Protein AF-A0A6N1X3N5-F1 (afdb_monomer_lite)

Foldseek 3Di:
DWKKWKWFAAPVRDTDIDIDDD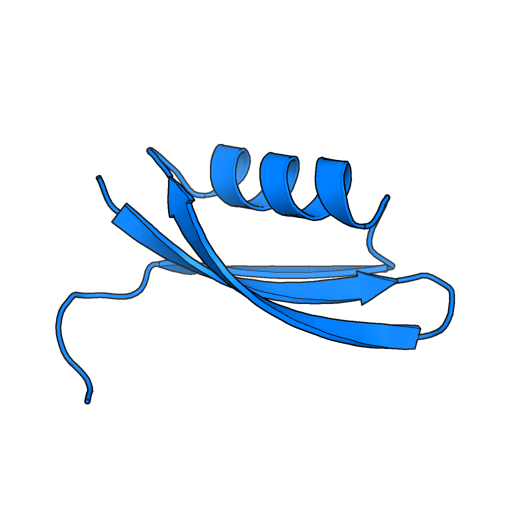PDQVRVVVVVCVVPNDGPDMDIHTDDPDDD

Radius of gyration: 10.86 Å; chains: 1; bounding box: 28×20×27 Å

Organism: NCBI:txid2743470

pLDDT: mean 91.85, std 12.33, range [42.91, 98.12]

Structure (mmCIF, N/CA/C/O backbone):
data_AF-A0A6N1X3N5-F1
#
_entry.id   AF-A0A6N1X3N5-F1
#
loop_
_atom_site.group_PDB
_atom_site.id
_atom_site.type_symbol
_atom_site.label_atom_id
_atom_site.label_alt_id
_atom_site.label_comp_id
_atom_site.label_asym_id
_atom_site.label_entity_id
_atom_site.label_seq_id
_atom_site.pdbx_PDB_ins_code
_atom_site.Cartn_x
_atom_site.Cartn_y
_atom_site.Cartn_z
_atom_site.occupancy
_atom_site.B_iso_or_equiv
_atom_site.auth_seq_id
_atom_site.auth_comp_id
_atom_site.auth_asym_id
_atom_site.auth_atom_id
_atom_site.pdbx_PDB_model_num
ATOM 1 N N . MET A 1 1 ? -8.834 2.451 15.973 1.00 72.62 1 MET A N 1
ATOM 2 C CA . MET A 1 1 ? -7.851 2.257 14.881 1.00 72.62 1 MET A CA 1
ATOM 3 C C . MET A 1 1 ? -8.605 1.648 13.709 1.00 72.62 1 MET A C 1
ATOM 5 O O . MET A 1 1 ? -9.500 0.861 13.979 1.00 72.62 1 MET A O 1
ATOM 9 N N . SER A 1 2 ? -8.354 2.055 12.463 1.00 90.06 2 SER A N 1
ATOM 10 C CA . SER A 1 2 ? -9.115 1.535 11.313 1.00 90.06 2 SER A CA 1
ATOM 11 C C . SER A 1 2 ? -8.311 0.473 10.578 1.00 90.06 2 SER A C 1
ATOM 13 O O . SER A 1 2 ? -7.094 0.594 10.478 1.00 90.06 2 SER A O 1
ATOM 15 N N . SER A 1 3 ? -8.990 -0.521 10.018 1.00 95.12 3 SER A N 1
ATOM 16 C CA . SER A 1 3 ? -8.370 -1.493 9.118 1.00 95.12 3 SER A CA 1
ATOM 17 C C . SER A 1 3 ? -8.485 -1.022 7.670 1.00 95.12 3 SER A C 1
ATOM 19 O O . SER A 1 3 ? -9.519 -0.490 7.259 1.00 95.12 3 SER A O 1
ATOM 21 N N . PHE A 1 4 ? -7.433 -1.219 6.884 1.00 96.69 4 PHE A N 1
ATOM 22 C CA . PHE A 1 4 ? -7.398 -0.903 5.460 1.00 96.69 4 PHE A CA 1
ATOM 23 C C . PHE A 1 4 ? -6.980 -2.131 4.665 1.00 96.69 4 PHE A C 1
ATOM 25 O O . PHE A 1 4 ? -5.929 -2.710 4.925 1.00 96.69 4 PHE A O 1
ATOM 32 N N . ALA A 1 5 ? -7.794 -2.505 3.682 1.00 97.38 5 ALA A N 1
ATOM 33 C CA . ALA A 1 5 ? -7.435 -3.497 2.686 1.00 97.38 5 ALA A CA 1
ATOM 34 C C . ALA A 1 5 ? -6.642 -2.801 1.580 1.00 97.38 5 ALA A C 1
ATOM 36 O O . ALA A 1 5 ? -7.131 -1.861 0.946 1.00 97.38 5 ALA A O 1
ATOM 37 N N . ILE A 1 6 ? -5.418 -3.263 1.360 1.00 97.62 6 ILE A N 1
ATOM 38 C CA . ILE A 1 6 ? -4.486 -2.712 0.386 1.00 97.62 6 ILE A CA 1
ATOM 39 C C . ILE A 1 6 ? -4.317 -3.695 -0.763 1.00 97.62 6 ILE A C 1
ATOM 41 O O . ILE A 1 6 ? -4.108 -4.888 -0.550 1.00 97.62 6 ILE A O 1
ATOM 45 N N . THR A 1 7 ? -4.374 -3.179 -1.987 1.00 98.00 7 THR A N 1
ATOM 46 C CA . THR A 1 7 ? -3.822 -3.833 -3.174 1.00 98.00 7 THR A CA 1
ATOM 47 C C . THR A 1 7 ? -2.610 -3.035 -3.631 1.00 98.00 7 THR A C 1
ATOM 49 O O . THR A 1 7 ? -2.756 -1.869 -3.987 1.00 98.00 7 THR A O 1
ATOM 52 N N . HIS A 1 8 ? -1.443 -3.672 -3.629 1.00 98.12 8 HIS A N 1
ATOM 53 C CA . HIS A 1 8 ? -0.170 -3.123 -4.102 1.00 98.12 8 HIS A CA 1
ATOM 54 C C . HIS A 1 8 ? 0.268 -3.902 -5.343 1.00 98.12 8 HIS A C 1
ATOM 56 O O . HIS A 1 8 ? 0.180 -5.132 -5.363 1.00 98.12 8 HIS A O 1
ATOM 62 N N . VAL A 1 9 ? 0.673 -3.194 -6.392 1.00 97.81 9 VAL A N 1
ATOM 63 C CA . VAL A 1 9 ? 1.262 -3.770 -7.604 1.00 97.81 9 VAL A CA 1
ATOM 64 C C . VAL A 1 9 ? 2.570 -3.042 -7.873 1.00 97.81 9 VAL A C 1
ATOM 66 O O . VAL A 1 9 ? 2.561 -1.827 -8.070 1.00 97.81 9 VAL A O 1
ATOM 69 N N . ASP A 1 10 ? 3.676 -3.781 -7.875 1.00 95.88 10 ASP A N 1
ATOM 70 C CA . ASP A 1 10 ? 5.018 -3.238 -8.115 1.00 95.88 10 ASP A CA 1
ATOM 71 C C . ASP A 1 10 ? 5.383 -3.170 -9.608 1.00 95.88 10 ASP A C 1
ATOM 73 O O . ASP A 1 10 ? 4.600 -3.539 -10.489 1.00 95.88 10 ASP A O 1
ATOM 77 N N . GLU A 1 11 ? 6.598 -2.694 -9.892 1.00 95.12 11 GLU A N 1
ATOM 78 C CA . GLU A 1 11 ? 7.167 -2.610 -11.243 1.00 95.12 11 GLU A CA 1
ATOM 79 C C . GLU A 1 11 ? 7.291 -3.967 -11.949 1.00 95.12 11 GLU A C 1
ATOM 81 O O . GLU A 1 11 ? 7.137 -4.057 -13.169 1.00 95.12 11 GLU A O 1
ATOM 86 N N . MET A 1 12 ? 7.472 -5.042 -11.180 1.00 95.62 12 MET A N 1
ATOM 87 C CA . MET A 1 12 ? 7.509 -6.417 -11.676 1.00 95.62 12 MET A CA 1
ATOM 88 C C . MET A 1 12 ? 6.102 -6.980 -11.928 1.00 95.62 12 MET A C 1
ATOM 90 O O . MET A 1 12 ? 5.954 -8.152 -12.281 1.00 95.62 12 MET A O 1
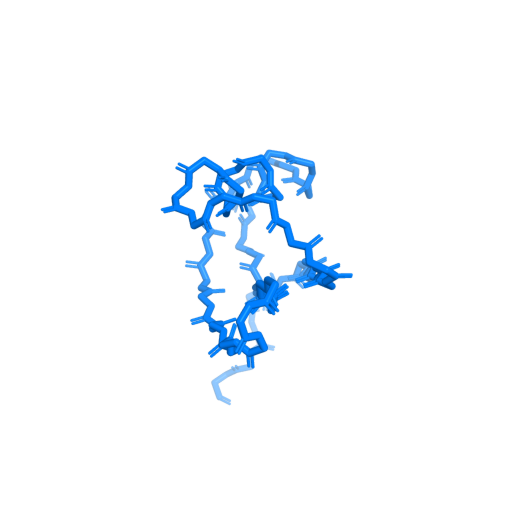ATOM 94 N N . ARG A 1 13 ? 5.058 -6.154 -11.766 1.00 94.81 13 ARG A N 1
ATOM 95 C CA . ARG A 1 13 ? 3.638 -6.518 -11.851 1.00 94.81 13 ARG A CA 1
ATOM 96 C C . ARG A 1 13 ? 3.223 -7.576 -10.828 1.00 94.81 13 ARG A C 1
ATOM 98 O O . ARG A 1 13 ? 2.199 -8.241 -11.006 1.00 94.81 13 ARG A O 1
ATOM 105 N N . VAL A 1 14 ? 3.972 -7.724 -9.737 1.00 95.75 14 VAL A N 1
ATOM 106 C CA . VAL A 1 14 ? 3.602 -8.616 -8.642 1.00 95.75 14 VAL A CA 1
ATOM 107 C C . VAL A 1 14 ? 2.505 -7.947 -7.833 1.00 95.75 14 VAL A C 1
ATOM 109 O O . VAL A 1 14 ? 2.676 -6.872 -7.259 1.00 95.75 14 VAL A O 1
ATOM 112 N N . ARG A 1 15 ? 1.352 -8.613 -7.776 1.00 97.50 15 ARG A N 1
ATOM 113 C CA . ARG A 1 15 ? 0.196 -8.155 -7.011 1.00 97.50 15 ARG A CA 1
ATOM 114 C C . ARG A 1 15 ? 0.235 -8.714 -5.594 1.00 97.50 15 ARG A C 1
ATOM 116 O O . ARG A 1 15 ? 0.186 -9.926 -5.406 1.00 97.50 15 ARG A O 1
ATOM 123 N N . ARG A 1 16 ? 0.191 -7.829 -4.601 1.00 96.31 16 ARG A N 1
ATOM 124 C CA . ARG A 1 16 ? 0.087 -8.165 -3.177 1.00 96.31 16 ARG A CA 1
ATOM 125 C C . ARG A 1 16 ? -1.205 -7.601 -2.602 1.00 96.31 16 ARG A C 1
ATOM 127 O O . ARG A 1 16 ? -1.632 -6.500 -2.953 1.00 96.31 16 ARG A O 1
ATOM 134 N N . ARG A 1 17 ? -1.852 -8.379 -1.735 1.00 96.75 17 ARG A N 1
ATOM 135 C CA . ARG A 1 17 ? -3.031 -7.950 -0.979 1.00 96.75 17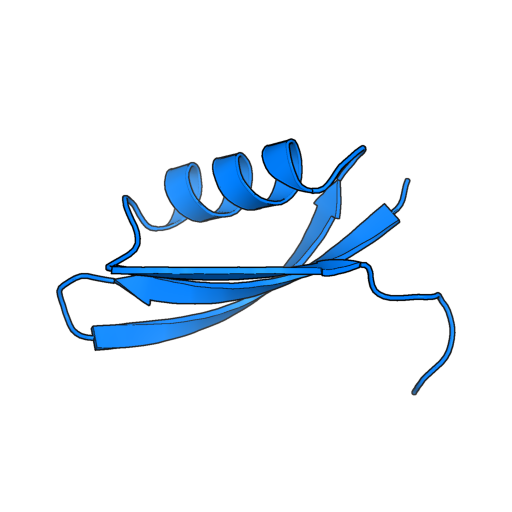 ARG A CA 1
ATOM 136 C C . ARG A 1 17 ? -2.757 -8.139 0.501 1.00 96.75 17 ARG A C 1
ATOM 138 O O . ARG A 1 17 ? -2.31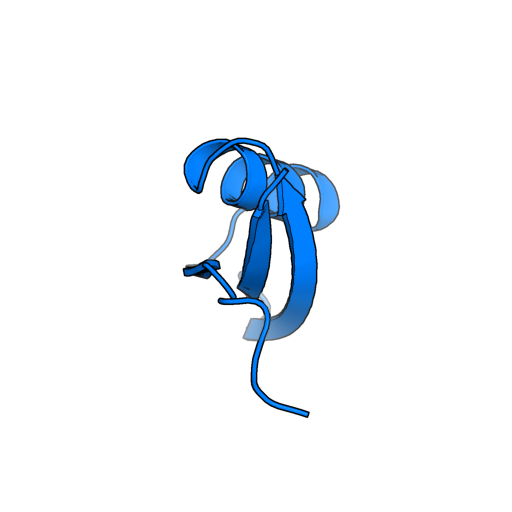2 -9.212 0.896 1.00 96.75 17 ARG A O 1
ATOM 145 N N . LEU A 1 18 ? -3.027 -7.114 1.293 1.00 95.19 18 LEU A N 1
ATOM 146 C CA . LEU A 1 18 ? -2.821 -7.144 2.735 1.00 95.19 18 LEU A CA 1
ATOM 147 C C . LEU A 1 18 ? -3.875 -6.303 3.445 1.00 95.19 18 LEU A C 1
ATOM 149 O O . LEU A 1 18 ? -4.444 -5.388 2.854 1.00 95.19 18 LEU A O 1
ATOM 153 N N . VAL A 1 19 ? -4.127 -6.617 4.711 1.00 95.88 19 VAL A N 1
ATOM 154 C CA . VAL A 1 19 ? -4.967 -5.806 5.593 1.00 95.88 19 VAL A CA 1
ATOM 155 C C . VAL A 1 19 ? -4.081 -5.243 6.689 1.00 95.88 19 VAL A C 1
ATOM 157 O O . VAL A 1 19 ? -3.369 -5.996 7.350 1.00 95.88 19 VAL A O 1
ATOM 160 N N . VAL A 1 20 ? -4.107 -3.924 6.865 1.00 94.94 20 VAL A N 1
ATOM 161 C CA . VAL A 1 20 ? -3.260 -3.228 7.840 1.00 94.94 20 VAL A CA 1
ATOM 162 C C . VAL A 1 20 ? -4.099 -2.350 8.752 1.00 94.94 20 VAL A C 1
ATOM 164 O O . VAL A 1 20 ? -5.051 -1.705 8.311 1.00 94.94 20 VAL A O 1
ATOM 167 N N . GLY A 1 21 ? -3.736 -2.314 10.031 1.00 94.94 21 GLY A N 1
ATOM 168 C CA . GLY A 1 21 ? -4.280 -1.347 10.976 1.00 94.94 21 GLY A CA 1
ATOM 169 C C . GLY A 1 21 ? -3.545 -0.017 10.842 1.00 94.94 21 GLY A C 1
ATOM 170 O O . GLY A 1 21 ? -2.331 0.031 11.012 1.00 94.94 21 GLY A O 1
ATOM 171 N N . ALA A 1 22 ? -4.267 1.068 10.567 1.00 94.88 22 ALA A N 1
ATOM 172 C CA . ALA A 1 22 ? -3.702 2.411 10.469 1.00 94.88 22 ALA A CA 1
ATOM 173 C C . ALA A 1 22 ? -4.665 3.477 11.017 1.00 94.88 22 ALA A C 1
ATOM 175 O O . ALA A 1 22 ? -5.877 3.263 11.150 1.00 94.88 22 ALA A O 1
ATOM 176 N N . ALA A 1 23 ? -4.127 4.650 11.362 1.00 94.62 23 ALA A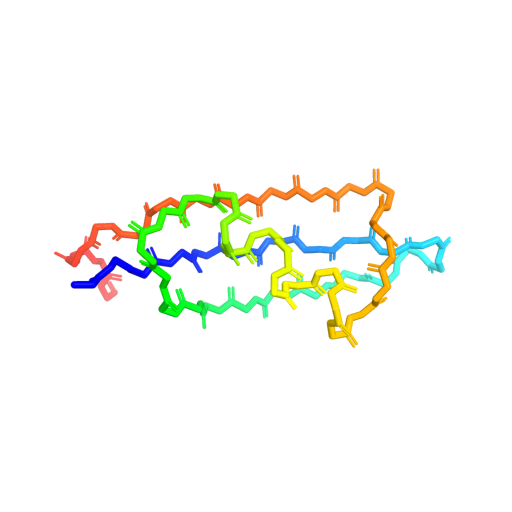 N 1
ATOM 177 C CA . ALA A 1 23 ? -4.944 5.775 11.819 1.00 94.62 23 ALA A CA 1
ATOM 178 C C . ALA A 1 23 ? -5.763 6.385 10.667 1.00 94.62 23 ALA A C 1
ATOM 180 O O . ALA A 1 23 ? -6.931 6.727 10.847 1.00 94.62 23 ALA A O 1
ATOM 181 N N . ASN A 1 24 ? -5.165 6.474 9.479 1.00 94.69 24 ASN A N 1
ATOM 182 C CA . ASN A 1 24 ? -5.762 7.018 8.265 1.00 94.69 24 ASN A CA 1
ATOM 183 C C . ASN A 1 24 ? -5.248 6.264 7.024 1.00 94.69 24 ASN A C 1
ATOM 185 O O . ASN A 1 24 ? -4.417 5.360 7.133 1.00 94.69 24 ASN A O 1
ATOM 189 N N . ARG A 1 25 ? -5.786 6.619 5.851 1.00 95.19 25 ARG A N 1
ATOM 190 C CA . ARG A 1 25 ? -5.454 5.971 4.578 1.00 95.19 25 ARG A CA 1
ATOM 191 C C . ARG A 1 25 ? -3.987 6.179 4.202 1.00 95.19 25 ARG A C 1
ATOM 193 O O . ARG A 1 25 ? -3.350 5.212 3.812 1.00 95.19 25 ARG A O 1
ATOM 200 N N . ASP A 1 26 ? -3.463 7.390 4.351 1.00 96.44 26 ASP A N 1
ATOM 201 C CA . ASP A 1 26 ? -2.105 7.733 3.910 1.00 96.44 26 ASP A CA 1
ATOM 202 C C . ASP A 1 26 ? -1.052 6.938 4.687 1.00 96.44 26 ASP A C 1
ATOM 204 O O . ASP A 1 26 ? -0.168 6.335 4.093 1.00 96.44 26 ASP A O 1
ATOM 208 N N . MET A 1 27 ? -1.235 6.773 6.000 1.00 96.81 27 MET A N 1
ATOM 209 C CA . MET A 1 27 ? -0.371 5.905 6.807 1.00 96.81 27 MET A CA 1
ATOM 210 C C . MET A 1 27 ? -0.418 4.433 6.375 1.00 96.81 27 MET A C 1
ATOM 212 O O . MET A 1 27 ? 0.580 3.726 6.492 1.00 96.81 27 MET A O 1
ATOM 216 N N . ALA A 1 28 ? -1.570 3.948 5.903 1.00 96.56 28 ALA A N 1
ATOM 217 C CA . ALA A 1 28 ? -1.689 2.589 5.378 1.00 96.56 28 ALA A CA 1
ATOM 218 C C . ALA A 1 28 ? -0.920 2.437 4.051 1.00 96.56 28 ALA A C 1
A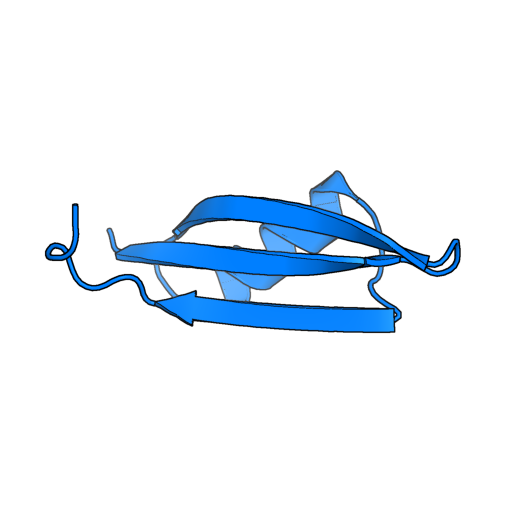TOM 220 O O . ALA A 1 28 ? -0.272 1.413 3.832 1.00 96.56 28 ALA A O 1
ATOM 221 N N . ILE A 1 29 ? -0.967 3.462 3.194 1.00 96.25 29 ILE A N 1
ATOM 222 C CA . ILE A 1 29 ? -0.220 3.532 1.931 1.00 96.25 29 ILE A CA 1
ATOM 223 C C . ILE A 1 29 ? 1.286 3.548 2.208 1.00 96.25 29 ILE A C 1
ATOM 225 O O . ILE A 1 29 ? 1.988 2.651 1.742 1.00 96.25 29 ILE A O 1
ATOM 229 N N . ASP A 1 30 ? 1.752 4.481 3.042 1.00 97.06 30 ASP A N 1
ATOM 230 C CA . ASP A 1 30 ? 3.162 4.612 3.424 1.00 97.06 30 ASP A CA 1
ATOM 231 C C . ASP A 1 30 ? 3.717 3.301 3.986 1.00 97.06 30 ASP A C 1
ATOM 233 O O . ASP A 1 30 ? 4.848 2.906 3.704 1.00 97.06 30 ASP A O 1
ATOM 237 N N . PHE A 1 31 ? 2.917 2.597 4.788 1.00 96.12 31 PHE A N 1
ATOM 238 C CA . PHE A 1 31 ? 3.301 1.302 5.331 1.00 96.12 31 PHE A CA 1
ATOM 239 C C . PHE A 1 31 ? 3.513 0.251 4.233 1.00 96.12 31 PHE A C 1
ATOM 241 O O . PHE A 1 31 ? 4.516 -0.464 4.258 1.00 96.12 31 PHE A O 1
ATOM 248 N N . ALA A 1 32 ? 2.602 0.157 3.259 1.00 96.06 32 ALA A N 1
ATOM 249 C CA . ALA A 1 32 ? 2.734 -0.790 2.155 1.00 96.06 32 ALA A CA 1
ATOM 250 C C . ALA A 1 32 ? 3.944 -0.477 1.262 1.00 96.06 32 ALA A C 1
ATOM 252 O O . ALA A 1 32 ? 4.650 -1.400 0.856 1.00 96.06 32 ALA A O 1
ATOM 253 N N . GLU A 1 33 ? 4.225 0.801 1.002 1.00 95.69 33 GLU A N 1
ATOM 254 C CA . GLU A 1 33 ? 5.386 1.205 0.201 1.00 95.69 33 GLU A CA 1
ATOM 255 C C . GLU A 1 33 ? 6.713 1.027 0.945 1.00 95.69 33 GLU A C 1
ATOM 257 O O . GLU A 1 33 ? 7.712 0.645 0.341 1.00 95.69 33 GLU A O 1
ATOM 262 N N . ARG A 1 34 ? 6.742 1.195 2.273 1.00 96.81 34 ARG A N 1
ATOM 263 C CA . ARG A 1 34 ? 7.926 0.854 3.084 1.00 96.81 34 ARG A CA 1
ATOM 264 C C . ARG A 1 34 ? 8.247 -0.640 3.074 1.00 96.81 34 ARG A C 1
ATOM 266 O O . ARG A 1 34 ? 9.411 -1.005 3.193 1.00 96.81 34 ARG A O 1
ATOM 273 N N . LEU A 1 35 ? 7.232 -1.496 2.962 1.00 96.06 35 LEU A N 1
ATOM 274 C CA . LEU A 1 35 ? 7.396 -2.952 2.929 1.00 96.06 35 LEU A CA 1
ATOM 275 C C . LEU A 1 35 ? 7.826 -3.478 1.562 1.00 96.06 35 LEU A C 1
ATOM 277 O O . LEU A 1 35 ? 8.644 -4.393 1.490 1.00 96.06 35 LEU A O 1
ATOM 281 N N . TYR A 1 36 ? 7.236 -2.948 0.492 1.00 95.38 36 TYR A N 1
ATOM 282 C CA . TYR A 1 36 ? 7.345 -3.532 -0.848 1.00 95.38 36 TYR A CA 1
ATOM 283 C C . TYR A 1 36 ? 7.958 -2.592 -1.889 1.00 95.38 36 TYR A C 1
ATOM 285 O O . TYR A 1 36 ? 8.051 -2.968 -3.055 1.00 95.38 36 TYR A O 1
ATOM 293 N N . GLY A 1 37 ? 8.375 -1.393 -1.486 1.00 95.50 37 GLY A N 1
ATOM 294 C CA . GLY A 1 37 ? 8.812 -0.343 -2.397 1.00 95.50 37 GLY A CA 1
ATOM 295 C C . GLY A 1 37 ? 7.645 0.371 -3.083 1.00 95.50 37 GLY A C 1
ATOM 296 O O . GLY A 1 37 ? 6.466 0.119 -2.806 1.00 95.50 37 GLY A O 1
ATOM 297 N N . LEU A 1 38 ? 7.994 1.278 -3.997 1.00 94.69 38 LEU A N 1
ATOM 298 C CA . LEU A 1 38 ? 7.029 2.079 -4.747 1.00 94.69 38 LEU A CA 1
ATOM 299 C C . LEU A 1 38 ? 6.113 1.197 -5.598 1.00 94.69 38 LEU A C 1
ATOM 301 O O . LEU A 1 38 ? 6.542 0.222 -6.219 1.00 94.69 38 LEU A O 1
ATOM 305 N N . ALA A 1 39 ? 4.837 1.560 -5.637 1.00 95.94 39 ALA A N 1
ATOM 306 C CA . ALA A 1 39 ? 3.848 0.859 -6.434 1.00 95.94 39 ALA A CA 1
ATOM 307 C C . ALA A 1 39 ? 3.660 1.520 -7.807 1.00 95.94 39 ALA A C 1
ATOM 309 O O . ALA A 1 39 ? 3.576 2.741 -7.914 1.00 95.94 39 ALA A O 1
ATOM 310 N N . LEU A 1 40 ? 3.472 0.710 -8.851 1.00 96.50 40 LEU A N 1
ATOM 311 C CA . LEU A 1 40 ? 2.855 1.177 -10.098 1.00 96.50 40 LEU A CA 1
ATOM 312 C C . LEU A 1 40 ? 1.359 1.439 -9.912 1.00 96.50 40 LEU A C 1
ATOM 314 O O . LEU A 1 40 ? 0.783 2.321 -10.546 1.00 96.50 40 LEU A O 1
ATOM 318 N N . TYR A 1 41 ? 0.717 0.642 -9.060 1.00 96.62 41 TYR A N 1
ATOM 319 C CA . TYR A 1 41 ? -0.675 0.824 -8.686 1.00 96.62 41 TYR A CA 1
ATOM 320 C C . TYR A 1 41 ? -0.869 0.479 -7.217 1.00 96.62 41 TYR A C 1
ATOM 322 O O . TYR A 1 41 ? -0.511 -0.614 -6.769 1.00 96.62 41 TYR A O 1
ATOM 330 N N . LEU A 1 42 ? -1.505 1.390 -6.485 1.00 96.94 42 LEU A N 1
ATOM 331 C CA . LEU A 1 42 ? -1.835 1.191 -5.086 1.00 96.94 42 LEU A CA 1
ATOM 332 C C . LEU A 1 42 ? -3.257 1.653 -4.795 1.00 96.94 42 LEU A C 1
ATOM 334 O O . LEU A 1 42 ? -3.659 2.775 -5.101 1.00 96.94 42 LEU A O 1
ATOM 338 N N . CYS A 1 43 ? -4.024 0.772 -4.165 1.00 96.62 43 CYS A N 1
ATOM 339 C CA . CYS A 1 43 ? -5.354 1.074 -3.664 1.00 96.62 43 CYS A CA 1
ATOM 340 C C . CYS A 1 43 ? -5.431 0.693 -2.190 1.00 96.62 43 CYS A C 1
ATOM 342 O O . CYS A 1 43 ? -5.040 -0.412 -1.826 1.00 96.62 43 CYS A O 1
ATOM 344 N N . ALA A 1 44 ? -5.949 1.595 -1.360 1.00 96.94 44 ALA A N 1
ATOM 345 C CA . ALA A 1 44 ? -6.182 1.370 0.060 1.00 96.94 44 ALA A CA 1
ATOM 346 C C . ALA A 1 44 ? -7.632 1.736 0.375 1.00 96.94 44 ALA A C 1
ATOM 348 O O . ALA A 1 44 ? -8.035 2.892 0.220 1.00 96.94 44 ALA A O 1
ATOM 349 N N . VAL A 1 45 ? -8.414 0.747 0.799 1.00 96.12 45 VAL A N 1
ATOM 350 C CA . VAL A 1 45 ? -9.842 0.895 1.090 1.00 96.12 45 VAL A CA 1
ATOM 351 C C . VAL A 1 45 ? -10.065 0.627 2.566 1.00 96.12 45 VAL A C 1
ATOM 353 O O . VAL A 1 45 ? -9.627 -0.396 3.088 1.00 96.12 45 VAL A O 1
ATOM 356 N N . ARG A 1 46 ? -10.748 1.550 3.250 1.00 95.12 46 ARG A N 1
ATOM 357 C CA . ARG A 1 46 ? -11.120 1.357 4.653 1.00 95.12 46 ARG A CA 1
ATOM 358 C C . ARG A 1 46 ? -12.092 0.186 4.752 1.00 95.12 46 ARG A C 1
ATOM 360 O O . ARG A 1 46 ? -13.153 0.211 4.132 1.00 95.12 46 ARG A O 1
ATOM 367 N N . VAL A 1 47 ? -11.738 -0.809 5.548 1.00 93.00 47 VAL A N 1
ATOM 368 C CA . VAL A 1 47 ? -12.612 -1.931 5.874 1.00 93.00 47 VAL A CA 1
ATOM 369 C C . VAL A 1 47 ? -13.528 -1.458 6.996 1.00 93.00 47 VAL A C 1
ATOM 371 O O . VAL A 1 47 ? -13.056 -0.995 8.034 1.00 93.00 47 VAL A O 1
ATOM 374 N N . LYS A 1 48 ? -14.842 -1.495 6.765 1.00 81.75 48 LYS A N 1
ATOM 375 C CA . LYS A 1 48 ? -15.809 -1.376 7.859 1.00 81.75 48 LYS A CA 1
ATOM 376 C C . LYS A 1 48 ? -15.816 -2.718 8.580 1.00 81.75 48 LYS A C 1
ATOM 378 O O . LYS A 1 48 ? -15.843 -3.744 7.905 1.00 81.75 48 LYS A O 1
ATOM 383 N N . ASP A 1 49 ? -15.777 -2.712 9.908 1.00 65.38 49 ASP A N 1
ATOM 384 C CA . ASP A 1 49 ? -15.966 -3.924 10.707 1.00 65.38 49 ASP A CA 1
ATOM 385 C C . ASP A 1 49 ? -17.344 -4.517 10.363 1.00 65.38 49 ASP A C 1
ATOM 387 O O . ASP A 1 49 ? -18.370 -4.037 10.838 1.00 65.38 49 ASP A O 1
ATOM 391 N N . GLY A 1 50 ? -17.386 -5.474 9.431 1.00 58.25 50 GLY A N 1
ATOM 392 C CA . GLY A 1 50 ? -18.639 -6.010 8.900 1.00 58.25 50 GLY A CA 1
ATOM 393 C C . GLY A 1 50 ? -18.566 -6.439 7.438 1.00 58.25 50 GLY A C 1
ATOM 394 O O . GLY A 1 50 ? -19.142 -5.780 6.578 1.00 58.25 50 GLY A O 1
ATOM 395 N N . ALA A 1 51 ? -17.867 -7.544 7.182 1.00 42.91 51 ALA A N 1
ATOM 396 C CA . ALA A 1 51 ? -18.220 -8.562 6.186 1.00 42.91 51 ALA A CA 1
ATOM 397 C C . ALA A 1 51 ? -17.223 -9.721 6.352 1.00 42.91 51 ALA A C 1
ATOM 399 O O . ALA A 1 51 ? -16.102 -9.652 5.845 1.00 42.91 51 ALA A O 1
ATOM 400 N N . GLN A 1 52 ? -17.617 -10.714 7.158 1.00 43.22 52 GLN A N 1
ATOM 401 C CA . GLN A 1 52 ? -17.081 -12.074 7.048 1.00 43.22 52 GLN A CA 1
ATOM 402 C C . GLN A 1 52 ? -17.573 -12.692 5.741 1.00 43.22 52 GLN A C 1
ATOM 404 O O . GLN A 1 52 ? -18.727 -12.378 5.363 1.00 43.22 52 GLN A O 1
#

Secondary structure (DSSP, 8-state):
-EEEEEEEE-TT--EEEEEEEESSHHHHHHHHHHHH---SEEEEEEEPS---

Sequence (52 aa):
MSSFAITHVDEMRVRRRLVVGAANRDMAIDFAERLYGLALYLCAVRVKDGAQ